Protein AF-A0A6V9ZBR6-F1 (afdb_monomer)

Foldseek 3Di:
DPPDDPVVVVLVPDPDAAAWKKKKWKDQVQLVDHIAIAICAAFPVRHFFAAPNDTHHHFDKDKDQDDDDPDDPDTDIDIDGDCVVNVVVVVCVVSVHSPPIDMDIDGGGPLQGFQVRDPRGHPSHND

pLDDT: mean 89.98, std 9.3, range [46.25, 98.31]

Secondary structure (DSSP, 8-state):
-----HHHHHHHTSSS-----EEEEEE-GGGT--EEEEESS--TTSSPEEETTEEEEE--EEEES----SSSSPP--EEEE--GGGHHHHHHHHTS--TT-EEEEEE--GGGS-GGGSTT--TT---

Nearest PDB structures (foldseek):
  8xcg-assembly1_N  TM=9.349E-01  e=4.949E-15  Escherichia phage Lambda

Sequence (127 aa):
MQDIPQSTLNETTKTEQPARPDLWEFDLTAIGGERYFFCNEPNEKGEPVTWQGRQYEPYPIQAQDVEINGKGPSPRVTLVVSNLFGLVTGMAEDLQSLVGASVVRHQVYSKFLDAVNFRNGNQEADP

Structure (mmCIF, N/CA/C/O backbone):
data_AF-A0A6V9ZBR6-F1
#
_entry.id   AF-A0A6V9ZBR6-F1
#
loop_
_atom_site.group_PDB
_atom_site.id
_atom_site.type_symbol
_atom_site.label_atom_id
_atom_site.label_alt_id
_atom_site.label_comp_id
_atom_site.label_asym_id
_atom_site.label_entity_id
_atom_site.label_seq_id
_atom_site.pdbx_PDB_i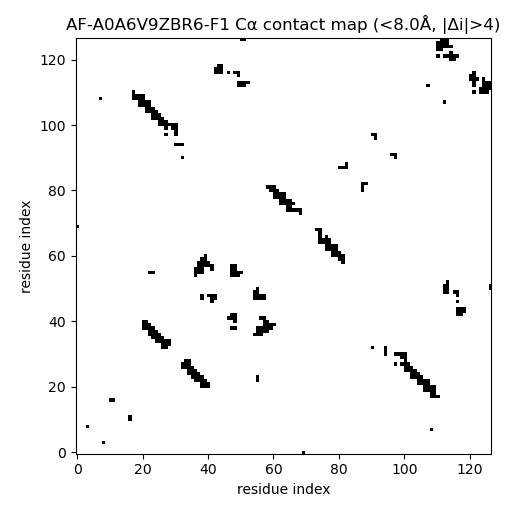ns_code
_atom_site.Cartn_x
_atom_site.Cartn_y
_atom_site.Cartn_z
_atom_site.occupancy
_atom_site.B_iso_or_equiv
_atom_site.auth_seq_id
_atom_site.auth_comp_id
_atom_site.auth_asym_id
_atom_site.auth_atom_id
_atom_site.pdbx_PDB_model_num
ATOM 1 N N . MET A 1 1 ? 17.965 0.508 15.797 1.00 46.25 1 MET A N 1
ATOM 2 C CA . MET A 1 1 ? 18.136 0.788 14.359 1.00 46.25 1 MET A CA 1
ATOM 3 C C . MET A 1 1 ? 17.588 -0.444 13.666 1.00 46.25 1 MET A C 1
ATOM 5 O O . MET A 1 1 ? 18.061 -1.517 14.006 1.00 46.25 1 MET A O 1
ATOM 9 N N . GLN A 1 2 ? 16.506 -0.338 12.887 1.00 55.97 2 GLN A N 1
ATOM 10 C CA . GLN A 1 2 ? 16.021 -1.486 12.104 1.00 55.97 2 GLN A CA 1
ATOM 11 C C . GLN A 1 2 ? 17.146 -1.953 11.170 1.00 55.97 2 GLN A C 1
ATOM 13 O O . GLN A 1 2 ? 17.918 -1.113 10.702 1.00 55.97 2 GLN A O 1
ATOM 18 N N . ASP A 1 3 ? 17.250 -3.260 10.930 1.00 65.62 3 ASP A N 1
ATOM 19 C CA . ASP A 1 3 ? 18.220 -3.840 9.998 1.00 65.62 3 ASP A CA 1
ATOM 20 C C . ASP A 1 3 ? 17.843 -3.457 8.559 1.00 65.62 3 ASP A C 1
ATOM 22 O O . ASP A 1 3 ? 17.143 -4.179 7.854 1.00 65.62 3 ASP A O 1
ATOM 26 N N . ILE A 1 4 ? 18.258 -2.261 8.137 1.00 74.88 4 ILE A N 1
ATOM 27 C CA . ILE A 1 4 ? 18.118 -1.797 6.756 1.00 74.88 4 ILE A CA 1
ATOM 28 C C . ILE A 1 4 ? 19.201 -2.498 5.919 1.00 74.88 4 ILE A C 1
ATOM 30 O O . ILE A 1 4 ? 20.377 -2.428 6.294 1.00 74.88 4 ILE A O 1
ATOM 34 N N . PRO A 1 5 ? 18.855 -3.134 4.781 1.00 82.75 5 PRO A N 1
ATOM 35 C CA . PRO A 1 5 ? 19.839 -3.767 3.908 1.00 82.75 5 PRO A CA 1
ATOM 36 C C . PRO A 1 5 ? 20.956 -2.804 3.487 1.00 82.75 5 PRO A C 1
ATOM 38 O O . PRO A 1 5 ? 20.705 -1.645 3.146 1.00 82.75 5 PRO A O 1
ATOM 41 N N . GLN A 1 6 ? 22.201 -3.293 3.468 1.00 81.19 6 GLN A N 1
ATOM 42 C CA . GLN A 1 6 ? 23.367 -2.491 3.065 1.00 81.19 6 GLN A CA 1
ATOM 43 C C . GLN A 1 6 ? 23.239 -1.966 1.627 1.00 81.19 6 GLN A C 1
ATOM 45 O O . GLN A 1 6 ? 23.664 -0.850 1.345 1.00 81.19 6 GLN A O 1
ATOM 50 N N . SER A 1 7 ? 22.601 -2.725 0.731 1.00 82.88 7 SER A N 1
ATOM 51 C CA . SER A 1 7 ? 22.283 -2.290 -0.635 1.00 82.88 7 SER A CA 1
ATOM 52 C C . SER A 1 7 ? 21.442 -1.006 -0.637 1.00 82.88 7 SER A C 1
ATOM 54 O O . SER A 1 7 ? 21.816 -0.030 -1.283 1.00 82.88 7 SER A O 1
ATOM 56 N N . THR A 1 8 ? 20.381 -0.948 0.168 1.00 82.19 8 THR A N 1
ATOM 57 C CA . THR A 1 8 ? 19.520 0.236 0.337 1.00 82.19 8 THR A CA 1
ATOM 58 C C . THR A 1 8 ? 20.264 1.433 0.935 1.00 82.19 8 THR A C 1
ATOM 60 O O . THR A 1 8 ? 20.058 2.576 0.513 1.00 82.19 8 THR A O 1
ATOM 63 N N . LEU A 1 9 ? 21.155 1.195 1.904 1.00 82.88 9 LEU A N 1
ATOM 64 C CA . LEU A 1 9 ? 21.994 2.255 2.475 1.00 82.88 9 LEU A CA 1
ATOM 65 C C . LEU A 1 9 ? 22.940 2.841 1.422 1.00 82.88 9 LEU A C 1
ATOM 67 O O . LEU A 1 9 ? 23.046 4.062 1.308 1.00 82.88 9 LEU A O 1
ATOM 71 N N . ASN A 1 10 ? 23.556 1.986 0.607 1.00 86.31 10 ASN A N 1
ATOM 72 C CA . ASN A 1 10 ? 24.467 2.411 -0.450 1.00 86.31 10 ASN A CA 1
ATOM 73 C C . ASN A 1 10 ? 23.759 3.290 -1.492 1.00 86.31 10 ASN A C 1
ATOM 75 O O . ASN A 1 10 ? 24.292 4.339 -1.857 1.00 86.31 10 ASN A O 1
ATOM 79 N N . GLU A 1 11 ? 22.544 2.930 -1.922 1.00 87.38 11 GLU A N 1
ATOM 80 C CA . GLU A 1 11 ? 21.761 3.742 -2.872 1.00 87.38 11 GLU A CA 1
ATOM 81 C C . GLU A 1 11 ? 21.477 5.154 -2.350 1.00 87.38 11 GLU A C 1
ATOM 83 O O . GLU A 1 11 ? 21.550 6.123 -3.102 1.00 87.38 11 GLU A O 1
ATOM 88 N N . THR A 1 12 ? 21.257 5.299 -1.042 1.00 84.88 12 THR A N 1
ATOM 89 C CA . THR A 1 12 ? 20.981 6.603 -0.415 1.00 84.88 12 THR A CA 1
ATOM 90 C C . THR A 1 12 ? 22.168 7.574 -0.522 1.00 84.88 12 THR A C 1
ATOM 92 O O . THR A 1 12 ? 21.995 8.785 -0.408 1.00 84.88 12 THR A O 1
ATOM 95 N N . THR A 1 13 ? 23.380 7.073 -0.776 1.00 86.19 13 THR A N 1
ATOM 96 C CA . THR A 1 13 ? 24.593 7.900 -0.912 1.00 86.19 13 THR A CA 1
ATOM 97 C C . THR A 1 13 ? 24.940 8.274 -2.356 1.00 86.19 13 THR A C 1
ATOM 99 O O . THR A 1 13 ? 25.866 9.054 -2.577 1.00 86.19 13 THR A O 1
ATOM 102 N N . LYS A 1 14 ? 24.214 7.743 -3.350 1.00 85.56 14 LYS A N 1
ATOM 103 C CA . LYS A 1 14 ? 24.461 8.038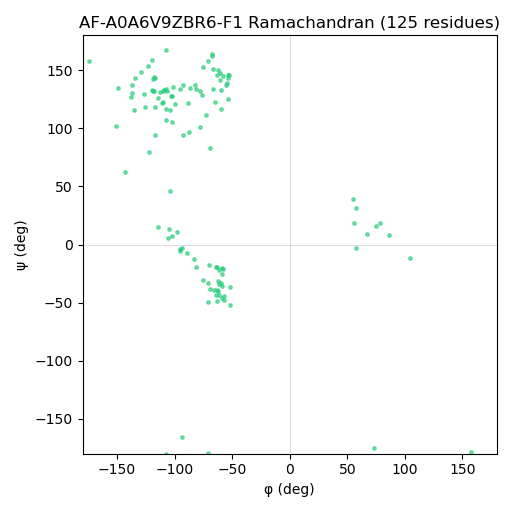 -4.767 1.00 85.56 14 LYS A CA 1
ATOM 104 C C . LYS A 1 14 ? 23.958 9.424 -5.167 1.00 85.56 14 LYS A C 1
ATOM 106 O O . LYS A 1 14 ? 22.997 9.939 -4.602 1.00 85.56 14 LYS A O 1
ATOM 111 N N . THR A 1 15 ? 24.603 10.000 -6.184 1.00 84.62 15 THR A N 1
ATOM 112 C CA . THR A 1 15 ? 24.247 11.313 -6.750 1.00 84.62 15 THR A CA 1
ATOM 113 C C . THR A 1 15 ? 22.875 11.308 -7.419 1.00 84.62 15 THR A C 1
ATOM 115 O O . THR A 1 15 ? 22.130 12.271 -7.282 1.00 84.62 15 THR A O 1
ATOM 118 N N . GLU A 1 16 ? 22.538 10.222 -8.113 1.00 84.06 16 GLU A N 1
ATOM 119 C CA . GLU A 1 16 ? 21.219 10.007 -8.702 1.00 84.06 16 GLU A CA 1
ATOM 120 C C . GLU A 1 16 ? 20.564 8.824 -7.999 1.00 84.06 16 GLU A C 1
ATOM 122 O O . GLU A 1 16 ? 21.153 7.744 -7.899 1.00 84.06 16 GLU A O 1
ATOM 127 N N . GLN A 1 17 ? 19.356 9.049 -7.485 1.00 83.00 17 GLN A N 1
ATOM 128 C CA . GLN A 1 17 ? 18.570 8.028 -6.808 1.00 83.00 17 GLN A CA 1
ATOM 129 C C . GLN A 1 17 ? 17.378 7.645 -7.681 1.00 83.00 17 GLN A C 1
ATOM 131 O O . GLN A 1 17 ? 16.676 8.532 -8.178 1.00 83.00 17 GLN A O 1
ATOM 136 N N . PRO A 1 18 ? 17.123 6.342 -7.867 1.00 85.38 18 PRO A N 1
ATOM 137 C CA . PRO 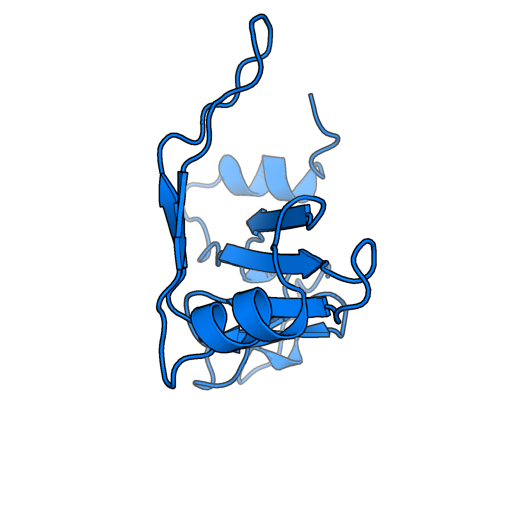A 1 18 ? 15.926 5.894 -8.555 1.00 85.38 18 PRO A CA 1
ATOM 138 C C . PRO A 1 18 ? 14.682 6.215 -7.711 1.00 85.38 18 PRO A C 1
ATOM 140 O O . PRO A 1 18 ? 14.775 6.442 -6.502 1.00 85.38 18 PRO A O 1
ATOM 143 N N . ALA A 1 19 ? 13.501 6.204 -8.338 1.00 88.31 19 ALA A N 1
ATOM 144 C CA . ALA A 1 19 ? 12.237 6.431 -7.636 1.00 88.31 19 ALA A CA 1
ATOM 145 C C . ALA A 1 19 ? 12.097 5.474 -6.442 1.00 88.31 19 ALA A C 1
ATOM 147 O O . ALA A 1 19 ? 12.510 4.315 -6.538 1.00 88.31 19 ALA A O 1
ATOM 148 N N . ARG A 1 20 ? 11.513 5.941 -5.337 1.00 91.25 20 ARG A N 1
ATOM 149 C CA . ARG A 1 20 ? 11.326 5.166 -4.103 1.00 91.25 20 ARG A CA 1
ATOM 150 C C . ARG A 1 20 ? 9.837 5.113 -3.752 1.00 91.25 20 ARG A C 1
ATOM 152 O O . ARG A 1 20 ? 9.394 5.922 -2.937 1.00 91.25 20 ARG A O 1
ATOM 159 N N . PRO A 1 21 ? 9.056 4.238 -4.411 1.00 92.56 21 PRO A N 1
ATOM 160 C CA . PRO A 1 21 ? 7.632 4.118 -4.143 1.00 92.56 21 PRO A CA 1
ATOM 161 C C . PRO A 1 21 ? 7.345 3.713 -2.697 1.00 92.56 21 PRO A C 1
ATOM 163 O O . PRO A 1 21 ? 8.087 2.951 -2.069 1.00 92.56 21 PRO A O 1
ATOM 166 N N . ASP A 1 22 ? 6.215 4.212 -2.205 1.00 95.19 22 ASP A N 1
ATOM 167 C CA . ASP A 1 22 ? 5.614 3.777 -0.955 1.00 95.19 22 ASP A CA 1
ATOM 168 C C . ASP A 1 22 ? 4.683 2.596 -1.221 1.00 95.19 22 ASP A C 1
ATOM 170 O O . ASP A 1 22 ? 3.730 2.705 -1.999 1.00 95.19 22 ASP A O 1
ATOM 174 N N . LEU A 1 23 ? 4.973 1.478 -0.560 1.00 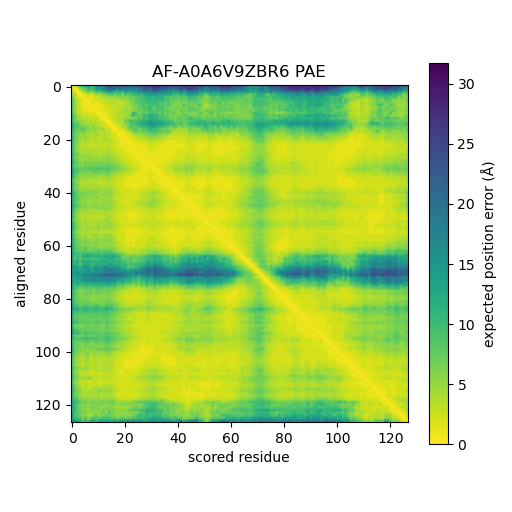96.88 23 LEU A N 1
ATOM 175 C CA . LEU A 1 23 ? 4.165 0.266 -0.564 1.00 96.88 23 LEU A CA 1
ATOM 176 C C . LEU A 1 23 ? 3.579 0.071 0.833 1.00 96.88 23 LEU A C 1
ATOM 178 O O . LEU A 1 23 ? 4.299 0.137 1.829 1.00 96.88 23 LEU A O 1
ATOM 182 N N . TRP A 1 24 ? 2.283 -0.180 0.917 1.00 97.62 24 TRP A N 1
ATOM 183 C CA . TRP A 1 24 ? 1.548 -0.282 2.167 1.00 97.62 24 TRP A CA 1
ATOM 184 C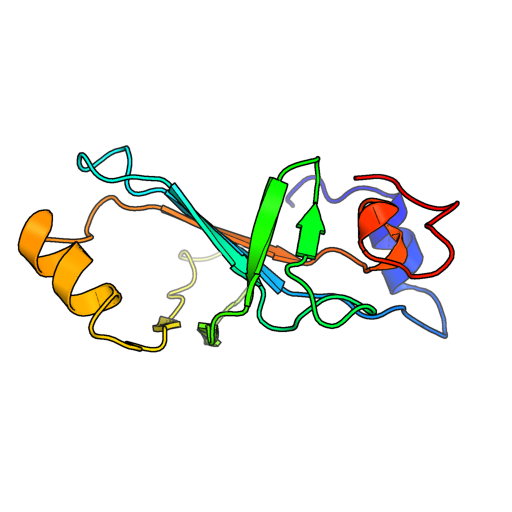 C . TRP A 1 24 ? 0.950 -1.670 2.326 1.00 97.62 24 TRP A C 1
ATOM 186 O O . TRP A 1 24 ? 0.284 -2.159 1.418 1.00 97.62 24 TRP A O 1
ATOM 196 N N . GLU A 1 25 ? 1.139 -2.273 3.494 1.00 97.44 25 GLU A N 1
ATOM 197 C CA . GLU A 1 25 ? 0.410 -3.459 3.942 1.00 97.44 25 GLU A CA 1
ATOM 198 C C . GLU A 1 25 ? -0.509 -3.051 5.089 1.00 97.44 25 GLU A C 1
ATOM 200 O O . GLU A 1 25 ? -0.054 -2.524 6.102 1.00 97.44 25 GLU A O 1
ATOM 205 N N . PHE A 1 26 ? -1.804 -3.287 4.922 1.00 96.75 26 PHE A N 1
ATOM 206 C CA . PHE A 1 26 ? -2.807 -3.143 5.967 1.00 96.75 26 PHE A CA 1
ATOM 207 C C . PHE A 1 26 ? -3.233 -4.550 6.367 1.00 96.75 26 PHE A C 1
ATOM 209 O O . PHE A 1 26 ? -3.921 -5.222 5.602 1.00 96.75 26 PHE A O 1
ATOM 216 N N . ASP A 1 27 ? -2.817 -5.005 7.546 1.00 97.38 27 ASP A N 1
ATOM 217 C CA . ASP A 1 27 ? -3.170 -6.318 8.078 1.00 97.38 27 ASP A CA 1
ATOM 218 C C . ASP A 1 27 ? -4.275 -6.189 9.134 1.00 97.38 27 ASP A C 1
ATOM 220 O O . ASP A 1 27 ? -4.037 -5.739 10.261 1.00 97.38 27 ASP A O 1
ATOM 224 N N . LEU A 1 28 ? -5.491 -6.585 8.746 1.00 96.94 28 LEU A N 1
ATOM 225 C CA . LEU A 1 28 ? -6.679 -6.617 9.599 1.00 96.94 28 LEU A CA 1
ATOM 226 C C . LEU A 1 28 ? -6.991 -8.048 10.080 1.00 96.94 28 LEU A C 1
ATOM 228 O O . LEU A 1 28 ? -8.017 -8.276 10.720 1.00 96.94 28 LEU A O 1
ATOM 232 N N . THR A 1 29 ? -6.124 -9.033 9.818 1.00 97.00 29 THR A N 1
ATOM 233 C CA . THR A 1 29 ? -6.393 -10.445 10.158 1.00 97.00 29 THR A CA 1
ATOM 234 C C . THR A 1 29 ? -6.559 -10.675 11.658 1.00 97.00 29 THR A C 1
ATOM 236 O O . THR A 1 29 ? -7.374 -11.499 12.072 1.00 97.00 29 THR A O 1
ATOM 239 N N . ALA A 1 30 ? -5.867 -9.891 12.490 1.00 96.00 30 ALA A N 1
ATOM 240 C CA . ALA A 1 30 ? -5.989 -9.944 13.947 1.00 96.00 30 ALA A CA 1
ATOM 241 C C . ALA A 1 30 ? -7.390 -9.564 14.467 1.00 96.00 30 ALA A C 1
ATOM 243 O O . ALA A 1 30 ? -7.738 -9.914 15.593 1.00 96.00 30 ALA A O 1
ATOM 244 N N . ILE A 1 31 ? -8.185 -8.864 13.654 1.00 96.50 31 ILE A N 1
ATOM 245 C CA . ILE A 1 31 ? -9.543 -8.413 13.984 1.00 96.50 31 ILE A CA 1
ATOM 246 C C . ILE A 1 31 ? -10.611 -9.082 13.105 1.00 96.50 31 ILE A C 1
ATOM 248 O O . ILE A 1 31 ? -11.751 -8.636 13.083 1.00 96.50 31 ILE A O 1
ATOM 252 N N . GLY A 1 32 ? -10.259 -10.167 12.403 1.00 95.19 32 GLY A N 1
ATOM 253 C CA . GLY A 1 32 ? -11.187 -10.937 11.565 1.00 95.19 32 GLY A CA 1
ATOM 254 C C . GLY A 1 32 ? -11.357 -10.418 10.134 1.00 95.19 32 GLY A C 1
ATOM 255 O O . GLY A 1 32 ? -12.224 -10.914 9.421 1.00 95.19 32 GLY A O 1
ATOM 256 N N . GLY A 1 33 ? -10.542 -9.446 9.714 1.00 95.62 33 GLY A N 1
ATOM 257 C CA . GLY A 1 33 ? -10.497 -8.946 8.341 1.00 95.62 33 GLY A CA 1
ATOM 258 C C . GLY A 1 33 ? -9.436 -9.629 7.473 1.00 95.62 33 GLY A C 1
ATOM 259 O O . GLY A 1 33 ? -8.858 -10.656 7.830 1.00 95.62 33 GLY A O 1
ATOM 260 N N . GLU A 1 34 ? -9.152 -9.018 6.326 1.00 95.31 34 GLU A N 1
ATOM 261 C CA . GLU A 1 34 ? -8.154 -9.484 5.358 1.00 95.31 34 GLU A CA 1
ATOM 262 C C . GLU A 1 34 ? -6.904 -8.590 5.348 1.00 95.31 34 GLU A C 1
ATOM 264 O O . GLU A 1 34 ? -6.797 -7.616 6.100 1.00 95.31 34 GLU A O 1
ATOM 269 N N . ARG A 1 35 ? -5.934 -8.932 4.493 1.00 96.88 35 ARG A N 1
ATOM 270 C CA . ARG A 1 35 ? -4.774 -8.080 4.222 1.00 96.88 35 ARG A CA 1
ATOM 271 C C . ARG A 1 35 ? -4.941 -7.340 2.911 1.00 96.88 35 ARG A C 1
ATOM 273 O O . ARG A 1 35 ? -5.269 -7.957 1.901 1.00 96.88 35 ARG A O 1
ATOM 280 N N . TYR A 1 36 ? -4.613 -6.057 2.920 1.00 96.50 36 TYR A N 1
ATOM 281 C CA . TYR A 1 36 ? -4.657 -5.201 1.743 1.00 96.50 36 TYR A CA 1
ATOM 282 C C . TYR A 1 36 ? -3.271 -4.649 1.427 1.00 96.50 36 TYR A C 1
ATOM 284 O O . TYR A 1 36 ? -2.507 -4.308 2.332 1.00 96.50 36 TYR A O 1
ATOM 292 N N . PHE A 1 37 ? -2.967 -4.553 0.135 1.00 97.81 37 PHE A N 1
ATOM 293 C CA . PHE A 1 37 ? -1.666 -4.144 -0.381 1.00 97.81 37 PHE A CA 1
ATOM 294 C C . PHE A 1 37 ? -1.862 -2.977 -1.338 1.00 97.81 37 PHE A C 1
ATOM 296 O O . PHE A 1 37 ? -2.542 -3.123 -2.353 1.00 97.81 37 PHE A O 1
ATOM 303 N N . PHE A 1 38 ? -1.275 -1.827 -1.017 1.00 97.69 38 PHE A N 1
ATOM 304 C CA . PHE A 1 38 ? -1.460 -0.597 -1.785 1.00 97.69 38 PHE A CA 1
ATOM 305 C C . PHE A 1 38 ? -0.139 0.065 -2.165 1.00 97.69 38 PHE A C 1
ATOM 307 O O . PHE A 1 38 ? 0.822 0.017 -1.404 1.00 97.69 38 PHE A O 1
ATOM 314 N N . CYS A 1 39 ? -0.094 0.740 -3.307 1.00 97.50 39 CYS A N 1
ATOM 315 C CA . CYS A 1 39 ? 0.990 1.643 -3.679 1.00 97.50 39 CYS A CA 1
ATOM 316 C C . CYS A 1 39 ? 0.440 3.039 -3.986 1.00 97.50 39 CYS A C 1
ATOM 318 O O . CYS A 1 39 ? -0.713 3.200 -4.374 1.00 97.50 39 CYS A O 1
ATOM 320 N N . ASN A 1 40 ? 1.257 4.073 -3.813 1.00 95.56 40 ASN A N 1
ATOM 321 C CA . ASN A 1 40 ? 0.831 5.442 -4.124 1.00 95.56 40 ASN A CA 1
ATOM 322 C C . ASN A 1 40 ? 0.795 5.737 -5.626 1.00 95.56 40 ASN A C 1
ATOM 324 O O . ASN A 1 40 ? 0.002 6.561 -6.080 1.00 95.56 40 ASN A O 1
ATOM 328 N N . GLU A 1 41 ? 1.670 5.082 -6.381 1.00 94.00 41 GLU A N 1
ATOM 329 C CA . GLU A 1 41 ? 1.872 5.314 -7.804 1.00 94.00 41 GLU A CA 1
ATOM 330 C C . GLU A 1 41 ? 1.938 3.968 -8.537 1.00 94.00 41 GLU A C 1
ATOM 332 O O . GLU A 1 41 ? 2.479 3.003 -7.984 1.00 94.00 41 GLU A O 1
ATOM 337 N N . PRO A 1 42 ? 1.391 3.875 -9.762 1.00 95.62 42 PRO A N 1
ATOM 338 C CA . PRO A 1 42 ? 1.531 2.680 -10.583 1.00 95.62 42 PRO A CA 1
ATOM 339 C C . PRO A 1 42 ? 2.986 2.483 -11.037 1.00 95.62 42 PRO A C 1
ATOM 341 O O . PRO A 1 42 ? 3.805 3.40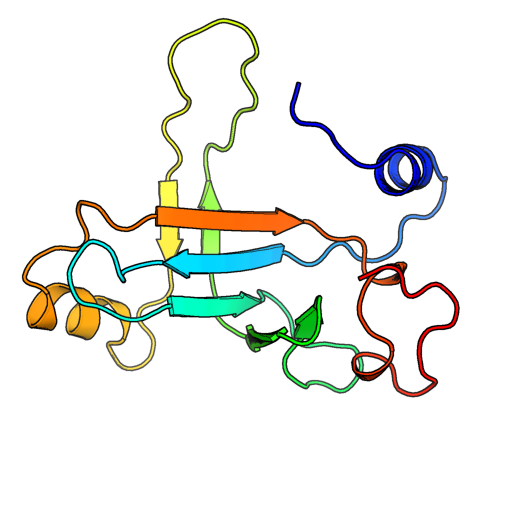2 -11.005 1.00 95.62 42 PRO A O 1
ATOM 344 N N . ASN A 1 43 ? 3.303 1.277 -11.504 1.00 95.00 43 ASN A N 1
ATOM 345 C CA . ASN A 1 43 ? 4.603 0.958 -12.089 1.00 95.00 43 ASN A CA 1
ATOM 346 C C . ASN A 1 43 ? 4.807 1.629 -13.473 1.00 95.00 43 ASN A C 1
ATOM 348 O O . ASN A 1 43 ? 3.927 2.314 -13.997 1.00 95.00 43 ASN A O 1
ATOM 352 N N . GLU A 1 44 ? 5.956 1.396 -14.121 1.00 94.25 44 GLU A N 1
ATOM 353 C CA . GLU A 1 44 ? 6.314 1.984 -15.432 1.00 94.25 44 GLU A CA 1
ATOM 354 C C . GLU A 1 44 ? 5.319 1.638 -16.566 1.00 94.25 44 GLU A C 1
ATOM 356 O O . GLU A 1 44 ? 5.245 2.303 -17.609 1.00 94.25 44 GLU A O 1
ATOM 361 N N . LYS A 1 45 ? 4.538 0.572 -16.387 1.00 94.81 45 LYS A N 1
ATOM 362 C CA . LYS A 1 45 ? 3.516 0.120 -17.336 1.00 94.81 45 LYS A CA 1
ATOM 363 C C . LYS A 1 45 ? 2.150 0.757 -17.082 1.00 94.81 45 LYS A C 1
ATOM 365 O O . LYS A 1 45 ? 1.267 0.598 -17.919 1.00 94.81 45 LYS A O 1
ATOM 370 N N . GLY A 1 46 ? 1.984 1.510 -15.994 1.00 95.12 46 GLY A N 1
ATOM 371 C CA . GLY A 1 46 ? 0.679 1.996 -15.544 1.00 95.12 46 GLY A CA 1
ATOM 372 C C . GLY A 1 46 ? -0.139 0.920 -14.821 1.00 95.12 46 GLY A C 1
ATOM 373 O O . GLY A 1 46 ? -1.353 1.056 -14.708 1.00 95.12 46 GLY A O 1
ATOM 374 N N . GLU A 1 47 ? 0.516 -0.146 -14.360 1.00 96.50 47 GLU A N 1
ATOM 375 C CA . GLU A 1 47 ? -0.091 -1.291 -13.679 1.00 96.50 47 GLU A CA 1
ATOM 376 C C . GLU A 1 47 ? 0.246 -1.267 -12.173 1.00 96.50 47 GLU A C 1
ATOM 378 O O . GLU A 1 47 ? 1.126 -0.510 -11.745 1.00 96.50 47 GLU A O 1
ATOM 383 N N . PRO A 1 48 ? -0.422 -2.088 -11.348 1.00 97.81 48 PRO A N 1
ATOM 384 C CA . PRO A 1 48 ? -0.061 -2.279 -9.944 1.00 97.81 48 PRO A CA 1
ATOM 385 C C . PRO A 1 48 ? 1.414 -2.662 -9.742 1.00 97.81 48 PRO A C 1
ATOM 387 O O . PRO A 1 48 ? 2.018 -3.370 -10.555 1.00 97.81 48 PRO A O 1
ATOM 390 N N . VAL A 1 49 ? 2.012 -2.193 -8.645 1.00 97.81 49 VAL A N 1
ATOM 391 C CA . VAL A 1 49 ? 3.416 -2.495 -8.329 1.00 97.81 49 VAL A CA 1
ATOM 392 C C . VAL A 1 49 ? 3.515 -3.907 -7.764 1.00 97.81 49 VAL A C 1
ATOM 394 O O . VAL A 1 49 ? 2.767 -4.270 -6.868 1.00 97.81 49 VAL A O 1
ATOM 397 N N . THR A 1 50 ? 4.450 -4.714 -8.254 1.00 97.19 50 THR A N 1
ATOM 398 C CA . THR A 1 50 ? 4.772 -6.024 -7.673 1.00 97.19 50 THR A CA 1
ATOM 399 C C . THR A 1 50 ? 6.055 -5.938 -6.857 1.00 97.19 50 THR A C 1
ATOM 401 O O . THR A 1 50 ? 7.076 -5.484 -7.368 1.00 97.19 50 THR A O 1
ATOM 404 N N . TRP A 1 51 ? 6.020 -6.385 -5.607 1.00 96.75 51 TRP A N 1
ATOM 405 C CA . TRP A 1 51 ? 7.206 -6.522 -4.769 1.00 96.75 51 TRP A CA 1
ATOM 406 C C . TRP A 1 51 ? 7.159 -7.849 -4.007 1.00 96.75 51 TRP A C 1
ATOM 408 O O . TRP A 1 51 ? 6.127 -8.183 -3.425 1.00 96.75 51 TRP A O 1
ATOM 418 N N . GLN A 1 52 ? 8.241 -8.630 -4.053 1.00 94.38 52 GLN A N 1
ATOM 419 C CA . GLN A 1 52 ? 8.325 -9.980 -3.469 1.00 94.38 52 GLN A CA 1
ATOM 420 C C . GLN A 1 52 ? 7.218 -10.916 -3.974 1.00 94.38 52 GLN A C 1
ATOM 422 O O . GLN A 1 52 ? 6.613 -11.678 -3.217 1.00 94.38 52 GLN A O 1
ATOM 427 N N . GLY A 1 53 ? 6.897 -10.823 -5.269 1.00 95.19 53 GLY A N 1
ATOM 428 C CA . GLY A 1 53 ? 5.795 -11.570 -5.879 1.00 95.19 53 GLY A CA 1
ATOM 429 C C . GLY A 1 53 ? 4.391 -11.166 -5.404 1.00 95.19 53 GLY A C 1
ATOM 430 O O . GLY A 1 53 ? 3.424 -11.854 -5.733 1.00 95.19 53 GLY A O 1
ATOM 431 N N . ARG A 1 54 ? 4.249 -10.073 -4.642 1.00 96.94 54 ARG A N 1
ATOM 432 C CA . ARG A 1 54 ? 2.963 -9.549 -4.168 1.00 96.94 54 ARG A CA 1
ATOM 433 C C . ARG A 1 54 ? 2.583 -8.271 -4.896 1.00 96.94 54 ARG A C 1
ATOM 435 O O . ARG A 1 54 ? 3.399 -7.368 -5.031 1.00 96.94 54 ARG A O 1
ATOM 442 N N . GLN A 1 55 ? 1.332 -8.194 -5.332 1.00 97.69 55 GLN A N 1
ATOM 443 C CA . GLN A 1 55 ? 0.787 -7.038 -6.033 1.00 97.69 55 GLN A CA 1
ATOM 444 C C . GLN A 1 55 ? 0.253 -5.994 -5.043 1.00 97.69 55 GLN A C 1
ATOM 446 O O . GLN A 1 55 ? -0.448 -6.341 -4.095 1.00 97.69 55 GLN A O 1
ATOM 451 N N . TYR A 1 56 ? 0.588 -4.731 -5.285 1.00 98.31 56 TYR A N 1
ATOM 452 C CA . TYR A 1 56 ? 0.186 -3.550 -4.531 1.00 98.31 56 TYR A CA 1
ATOM 453 C C . TYR A 1 56 ? -0.633 -2.642 -5.450 1.00 98.31 56 TYR A C 1
ATOM 455 O O . TYR A 1 56 ? -0.134 -2.174 -6.475 1.00 98.31 56 TYR A O 1
ATOM 463 N N . GLU A 1 57 ? -1.891 -2.410 -5.088 1.00 97.56 57 GLU A N 1
ATOM 464 C CA . GLU A 1 57 ? -2.850 -1.666 -5.906 1.00 97.56 57 GLU A CA 1
ATOM 465 C C . GLU A 1 57 ? -2.698 -0.145 -5.741 1.00 97.56 57 GLU A C 1
ATOM 467 O O . GLU A 1 57 ? -2.576 0.329 -4.607 1.00 97.56 57 GLU A O 1
ATOM 472 N N . PRO A 1 58 ? -2.759 0.656 -6.823 1.00 96.94 58 PRO A N 1
ATOM 473 C CA . PRO A 1 58 ? -2.706 2.109 -6.721 1.00 96.94 58 PRO A CA 1
ATOM 474 C C . PRO A 1 58 ? -3.851 2.667 -5.864 1.00 96.94 58 PRO A C 1
ATOM 476 O O . PRO A 1 58 ? -5.025 2.558 -6.225 1.00 96.94 58 PRO A O 1
ATOM 479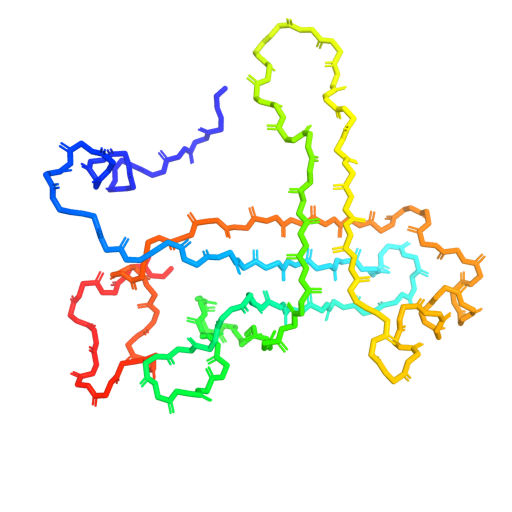 N N . TYR A 1 59 ? -3.519 3.294 -4.735 1.00 96.88 59 TYR A N 1
ATOM 480 C CA . TYR A 1 59 ? -4.502 3.863 -3.819 1.00 96.88 59 TYR A CA 1
ATOM 481 C C . TYR A 1 59 ? -3.955 5.101 -3.085 1.00 96.88 59 TYR A C 1
ATOM 483 O O . TYR A 1 59 ? -2.832 5.063 -2.575 1.00 96.88 59 TYR A O 1
ATOM 491 N N . PRO A 1 60 ? -4.716 6.212 -2.979 1.00 95.44 60 PRO A N 1
ATOM 492 C CA . PRO A 1 60 ? -4.208 7.421 -2.335 1.00 95.44 60 PRO A CA 1
ATOM 493 C C . PRO A 1 60 ? -4.116 7.253 -0.812 1.00 95.44 60 PRO A C 1
ATOM 495 O O . PRO A 1 60 ? -5.133 7.184 -0.112 1.00 95.44 60 PRO A O 1
ATOM 498 N N . ILE A 1 61 ? -2.881 7.210 -0.309 1.00 95.94 61 ILE A N 1
ATOM 499 C CA . ILE A 1 61 ? -2.542 7.050 1.110 1.00 95.94 61 ILE A CA 1
ATOM 500 C C . ILE A 1 61 ? -1.409 8.012 1.458 1.00 95.94 61 ILE A C 1
ATOM 502 O O . ILE A 1 61 ? -0.445 8.146 0.712 1.00 95.94 61 ILE A O 1
ATOM 506 N N . GLN A 1 62 ? -1.485 8.680 2.600 1.00 93.00 62 GLN A N 1
ATOM 507 C CA . GLN A 1 62 ? -0.428 9.562 3.075 1.00 93.00 62 GLN A CA 1
ATOM 508 C C . GLN A 1 62 ? -0.215 9.355 4.570 1.00 93.00 62 GLN A C 1
ATOM 510 O O . GLN A 1 62 ? -1.152 9.487 5.351 1.00 93.00 62 GLN A O 1
ATOM 515 N N . ALA A 1 63 ? 1.024 9.093 4.988 1.00 91.31 63 ALA A N 1
ATOM 516 C CA . ALA A 1 63 ? 1.398 9.240 6.392 1.00 91.31 63 ALA A CA 1
ATOM 517 C C . ALA A 1 63 ? 1.975 10.631 6.649 1.00 91.31 63 ALA A C 1
ATOM 519 O O . ALA A 1 63 ? 2.785 11.140 5.871 1.00 91.31 63 ALA A O 1
ATOM 520 N N . GLN A 1 64 ? 1.564 11.213 7.765 1.00 88.19 64 GLN A N 1
ATOM 521 C CA . GLN A 1 64 ? 2.019 12.488 8.298 1.00 88.19 64 GLN A CA 1
ATOM 522 C C . GLN A 1 64 ? 2.636 12.251 9.681 1.00 88.19 64 GLN A C 1
ATOM 524 O O . GLN A 1 64 ? 2.379 11.226 10.318 1.00 88.19 64 GLN A O 1
ATOM 529 N N . ASP A 1 65 ? 3.480 13.184 10.120 1.00 82.31 65 ASP A N 1
ATOM 530 C CA . ASP A 1 65 ? 4.119 13.157 11.444 1.00 82.31 65 ASP A CA 1
ATOM 531 C C . ASP A 1 65 ? 4.945 11.881 11.716 1.00 82.31 65 ASP A C 1
ATOM 533 O O . ASP A 1 65 ? 5.061 11.395 12.843 1.00 82.31 65 ASP A O 1
ATOM 537 N N . VAL A 1 66 ? 5.533 11.308 10.659 1.00 79.00 66 VAL A N 1
ATOM 538 C CA . VAL A 1 66 ? 6.431 10.154 10.773 1.00 79.00 66 VAL A CA 1
ATOM 539 C C . VAL A 1 66 ? 7.799 10.634 11.246 1.00 79.00 66 VAL A C 1
ATOM 541 O O . VAL A 1 66 ? 8.603 11.128 10.458 1.00 79.00 66 VAL A O 1
ATOM 544 N N . GLU A 1 67 ? 8.078 10.448 12.532 1.00 78.75 67 GLU A N 1
ATOM 545 C CA . GLU A 1 67 ? 9.383 10.735 13.127 1.00 78.75 67 GLU A CA 1
ATOM 546 C C . GLU A 1 67 ? 10.109 9.450 13.531 1.00 78.75 67 GLU A C 1
ATOM 548 O O . GLU A 1 67 ? 9.560 8.588 14.216 1.00 78.75 67 GLU A O 1
ATOM 553 N N . ILE A 1 68 ? 11.386 9.331 13.164 1.00 71.06 68 ILE A N 1
ATOM 554 C CA . ILE A 1 68 ? 12.249 8.251 13.652 1.00 71.06 68 ILE A CA 1
ATOM 555 C C . ILE A 1 68 ? 12.967 8.759 14.899 1.00 71.06 68 ILE A C 1
ATOM 557 O O . ILE A 1 68 ? 14.017 9.395 14.812 1.00 71.06 68 ILE A O 1
ATOM 561 N N . ASN A 1 69 ? 12.402 8.478 16.073 1.00 70.06 69 ASN A N 1
ATOM 562 C CA . ASN A 1 69 ? 13.040 8.813 17.341 1.00 70.06 69 ASN A CA 1
ATOM 563 C C . ASN A 1 69 ? 13.739 7.583 17.950 1.00 70.06 69 ASN A C 1
ATOM 565 O O . ASN A 1 69 ? 13.110 6.566 18.229 1.00 70.06 69 ASN A O 1
ATOM 569 N N . GLY A 1 70 ? 15.056 7.676 18.164 1.00 64.19 70 GLY A N 1
ATOM 570 C CA . GLY A 1 70 ? 15.861 6.617 18.787 1.00 64.19 70 GLY A CA 1
ATOM 571 C C . GLY A 1 70 ? 15.844 6.613 20.321 1.00 64.19 70 GLY A C 1
ATOM 572 O O . GLY A 1 70 ? 16.313 5.648 20.924 1.00 64.19 70 GLY A O 1
ATOM 573 N N . LYS A 1 71 ? 15.343 7.682 20.957 1.00 68.62 71 LYS A N 1
ATOM 574 C CA . LYS A 1 71 ? 15.208 7.837 22.414 1.00 68.62 71 LYS A CA 1
ATOM 575 C C . LYS A 1 71 ? 14.018 8.755 22.732 1.00 68.62 71 LYS A C 1
ATOM 577 O O . LYS A 1 71 ? 14.138 9.973 22.654 1.00 68.62 71 LYS A O 1
ATOM 582 N N . GLY A 1 72 ? 12.885 8.185 23.135 1.00 68.50 72 GLY A N 1
ATOM 583 C CA . GLY A 1 72 ? 11.685 8.947 23.494 1.00 68.50 72 GLY A CA 1
ATOM 584 C C . GLY A 1 72 ? 10.406 8.114 23.389 1.00 68.50 72 GLY A C 1
ATOM 585 O O . GLY A 1 72 ? 10.488 6.924 23.079 1.00 68.50 72 GLY A O 1
ATOM 586 N N . PRO A 1 73 ? 9.230 8.708 23.665 1.00 69.31 73 PRO A N 1
ATOM 587 C CA . PRO A 1 73 ? 7.951 8.050 23.418 1.00 69.31 73 PRO A CA 1
ATOM 588 C C . PRO A 1 73 ? 7.778 7.756 21.922 1.00 69.31 73 PRO A C 1
ATOM 590 O O . PRO A 1 73 ? 8.295 8.488 21.077 1.00 69.31 73 PRO A O 1
ATOM 593 N N . SER A 1 74 ? 7.048 6.687 21.599 1.00 74.81 74 SER A N 1
ATOM 594 C CA . SER A 1 74 ? 6.740 6.326 20.213 1.00 74.81 74 SER A CA 1
ATOM 595 C C . SER A 1 74 ? 6.059 7.493 19.480 1.00 74.81 74 SER A C 1
ATOM 597 O O . SER A 1 74 ? 5.175 8.132 20.064 1.00 74.81 74 SER A O 1
ATOM 599 N N . PRO A 1 75 ? 6.443 7.775 18.221 1.00 77.44 75 PRO A N 1
ATOM 600 C CA . PRO A 1 75 ? 5.842 8.847 17.435 1.00 77.44 75 PRO A CA 1
ATOM 601 C C . PRO A 1 75 ? 4.342 8.594 17.252 1.00 77.44 75 PRO A C 1
ATOM 603 O O . PRO A 1 75 ? 3.907 7.455 17.058 1.00 77.44 75 PRO A O 1
ATOM 606 N N . ARG A 1 76 ? 3.541 9.661 17.305 1.00 83.69 76 ARG A N 1
ATOM 607 C CA . ARG A 1 76 ? 2.127 9.598 16.923 1.00 83.69 76 ARG A CA 1
ATOM 608 C C . ARG A 1 76 ? 2.022 9.849 15.429 1.00 83.69 76 ARG A C 1
ATOM 610 O O . ARG A 1 76 ? 2.016 10.993 15.000 1.00 83.69 76 ARG A O 1
ATOM 617 N N . VAL A 1 77 ? 1.946 8.767 14.667 1.00 87.25 77 VAL A N 1
ATOM 618 C CA . VAL A 1 77 ? 1.771 8.827 13.216 1.00 87.25 77 VAL A CA 1
ATOM 619 C C . VAL A 1 77 ? 0.298 9.052 12.887 1.00 87.25 77 VAL A C 1
ATOM 621 O O . VAL A 1 77 ? -0.567 8.352 13.417 1.00 87.25 77 VAL A O 1
ATOM 624 N N . THR A 1 78 ? 0.022 9.987 11.980 1.00 91.50 78 THR A N 1
ATOM 625 C CA . THR A 1 78 ? -1.312 10.187 11.402 1.00 91.50 78 THR A CA 1
ATOM 626 C C . THR A 1 78 ? -1.340 9.587 10.001 1.00 91.50 78 THR A C 1
ATOM 628 O O . THR A 1 78 ? -0.491 9.913 9.173 1.00 91.50 78 THR A O 1
ATOM 631 N N . LEU A 1 79 ? -2.313 8.721 9.712 1.00 93.00 79 LEU A N 1
ATOM 632 C CA . LEU A 1 79 ? -2.508 8.138 8.384 1.00 93.00 79 LEU A CA 1
ATOM 633 C C . LEU A 1 79 ? -3.781 8.702 7.748 1.00 93.00 79 LEU A C 1
ATOM 635 O O . LEU A 1 79 ? -4.868 8.582 8.308 1.00 93.00 79 LEU A O 1
ATOM 639 N N . VAL A 1 80 ? -3.641 9.306 6.573 1.00 94.38 80 VAL A N 1
ATOM 640 C CA . VAL A 1 80 ? -4.739 9.805 5.746 1.00 94.38 80 VAL A CA 1
ATOM 641 C C . VAL A 1 80 ? -4.930 8.831 4.594 1.00 94.38 80 VAL A C 1
ATOM 643 O O . VAL A 1 80 ? -4.043 8.656 3.762 1.00 94.38 80 VAL A O 1
ATOM 646 N N . VAL A 1 81 ? -6.088 8.186 4.555 1.00 95.19 81 VAL A N 1
ATOM 647 C CA . VAL A 1 81 ? -6.440 7.181 3.549 1.00 95.19 81 VAL A CA 1
ATOM 648 C C . VAL A 1 81 ? -7.665 7.680 2.804 1.00 95.19 81 VAL A C 1
ATOM 650 O O . VAL A 1 81 ? -8.626 8.135 3.428 1.00 95.19 81 VAL A O 1
ATOM 653 N N . SER A 1 82 ? -7.646 7.619 1.474 1.00 96.00 82 SER A N 1
ATOM 654 C CA . SER A 1 82 ? -8.836 7.964 0.700 1.00 96.00 82 SER A CA 1
ATOM 655 C C . SER A 1 82 ? -9.981 6.998 1.006 1.00 96.00 82 SER A C 1
ATOM 657 O O . SER A 1 82 ? -9.759 5.809 1.212 1.00 96.00 82 SER A O 1
ATOM 659 N N . ASN A 1 83 ? -11.221 7.481 0.999 1.00 95.19 83 ASN A N 1
ATOM 660 C CA . ASN A 1 83 ? -12.409 6.639 1.166 1.00 95.19 83 ASN A CA 1
ATOM 661 C C . ASN A 1 83 ? -13.128 6.428 -0.177 1.00 95.19 83 ASN A C 1
ATOM 663 O O . ASN A 1 83 ? -14.341 6.624 -0.287 1.00 95.19 83 ASN A O 1
ATOM 667 N N . LEU A 1 84 ? -12.368 6.103 -1.230 1.00 93.12 84 LEU A N 1
ATOM 668 C CA . LEU A 1 84 ? -12.937 5.838 -2.550 1.00 93.12 84 LEU A CA 1
ATOM 669 C C . LEU A 1 84 ? -13.905 4.662 -2.453 1.00 93.12 84 LEU A C 1
ATOM 671 O O . LEU A 1 84 ? -13.603 3.644 -1.834 1.00 93.12 84 LEU A O 1
ATOM 675 N N . PHE A 1 85 ? -15.085 4.832 -3.047 1.00 90.88 85 PHE A N 1
ATOM 676 C CA . PHE A 1 85 ? -16.150 3.826 -3.050 1.00 90.88 85 PHE A CA 1
ATOM 677 C C . PHE A 1 85 ? -16.596 3.355 -1.652 1.00 90.88 85 PHE A C 1
ATOM 679 O O . PHE A 1 85 ? -17.226 2.311 -1.537 1.00 90.88 85 PHE A O 1
ATOM 686 N N . GLY A 1 86 ? -16.296 4.120 -0.594 1.00 93.50 86 GLY A N 1
ATOM 687 C CA . GLY A 1 86 ? -16.665 3.770 0.778 1.00 93.50 86 GLY A CA 1
ATOM 688 C C . GLY A 1 86 ? -15.821 2.656 1.401 1.00 93.50 86 GLY A C 1
ATOM 689 O O . GLY A 1 86 ? -16.231 2.116 2.423 1.00 93.50 86 GLY A O 1
ATOM 690 N N . LEU A 1 87 ? -14.662 2.318 0.822 1.00 92.56 87 LEU A N 1
ATOM 691 C CA . LEU A 1 87 ? -13.820 1.201 1.260 1.00 92.56 87 LEU A CA 1
ATOM 692 C C . LEU A 1 87 ? -13.500 1.232 2.765 1.00 92.56 87 LEU A C 1
ATOM 694 O O . LEU A 1 87 ? -13.725 0.252 3.468 1.00 92.56 87 LEU A O 1
ATOM 698 N N . VAL A 1 88 ? -12.996 2.361 3.273 1.00 92.88 88 VAL A N 1
ATOM 699 C CA . VAL A 1 88 ? -12.574 2.488 4.679 1.00 92.88 88 VAL A CA 1
ATOM 700 C C . VAL A 1 88 ? -13.783 2.455 5.612 1.00 92.88 88 VAL A C 1
ATOM 702 O O . VAL A 1 88 ? -13.723 1.852 6.682 1.00 92.88 88 VAL A O 1
ATOM 705 N N . THR A 1 89 ? -14.890 3.082 5.202 1.00 94.31 89 THR A N 1
ATOM 706 C CA . THR A 1 89 ? -16.148 3.039 5.958 1.00 94.31 89 THR A CA 1
ATOM 707 C C . THR A 1 89 ? -16.683 1.615 6.050 1.00 94.31 89 THR A C 1
ATOM 709 O O . THR A 1 89 ? -16.959 1.169 7.156 1.00 94.31 89 THR A O 1
ATOM 712 N N . GLY A 1 90 ? -16.744 0.887 4.932 1.00 94.31 90 GLY A N 1
ATOM 713 C CA . GLY A 1 90 ? -17.201 -0.503 4.903 1.00 94.31 90 GLY A CA 1
ATOM 714 C C . GLY A 1 90 ? -16.357 -1.405 5.801 1.00 94.31 90 GLY A C 1
ATOM 715 O O . GLY A 1 90 ? -16.906 -2.106 6.642 1.00 94.31 90 GLY A O 1
ATOM 716 N N . MET A 1 91 ? -15.023 -1.299 5.733 1.00 93.88 91 MET A N 1
ATOM 717 C CA . MET A 1 91 ? -14.136 -2.062 6.625 1.00 93.88 91 MET A CA 1
ATOM 718 C C . MET A 1 91 ? -14.420 -1.792 8.109 1.00 93.88 91 MET A C 1
ATOM 720 O O . MET A 1 91 ? -14.445 -2.719 8.917 1.00 93.88 91 MET A O 1
ATOM 724 N N . ALA A 1 92 ? -14.607 -0.525 8.487 1.00 94.31 92 ALA A N 1
ATOM 725 C CA . ALA A 1 92 ? -14.869 -0.153 9.873 1.00 94.31 92 ALA A CA 1
ATOM 726 C C . ALA A 1 92 ? -16.270 -0.579 10.348 1.00 94.31 92 ALA A C 1
ATOM 728 O O . ALA A 1 92 ? -16.430 -0.901 11.524 1.00 94.31 92 ALA A O 1
ATOM 729 N N . GLU A 1 93 ? -17.268 -0.577 9.462 1.00 96.06 93 GLU A N 1
ATOM 730 C CA . GLU A 1 93 ? -18.628 -1.041 9.756 1.00 96.06 93 GLU A CA 1
ATOM 731 C C . GLU A 1 93 ? -18.679 -2.564 9.919 1.00 96.06 93 GLU A C 1
ATOM 733 O O . GLU A 1 93 ? -19.174 -3.045 10.940 1.00 96.06 93 GLU A O 1
ATOM 738 N N . ASP A 1 94 ? -18.101 -3.309 8.972 1.00 95.19 94 ASP A N 1
ATOM 739 C CA . ASP A 1 94 ? -18.093 -4.777 8.969 1.00 95.19 94 ASP A CA 1
ATOM 740 C C . ASP A 1 94 ? -17.357 -5.348 10.188 1.00 95.19 94 ASP A C 1
ATOM 742 O O . ASP A 1 94 ? -17.802 -6.320 10.800 1.00 95.19 94 ASP A O 1
ATOM 746 N N . LEU A 1 95 ? -16.243 -4.718 10.575 1.00 95.06 95 LEU A N 1
ATOM 747 C CA . LEU A 1 95 ? -15.418 -5.143 11.7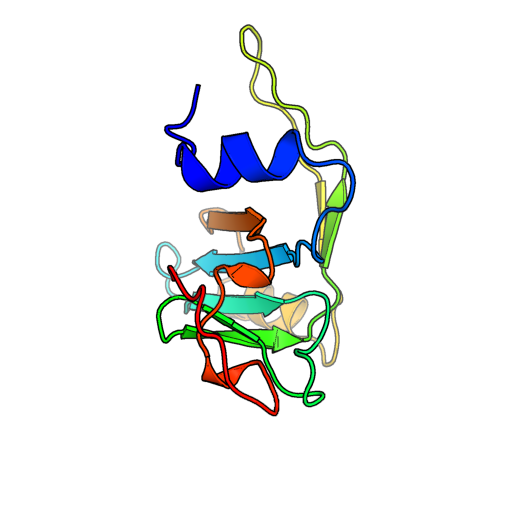11 1.00 95.06 95 LEU A CA 1
ATOM 748 C C . LEU A 1 95 ? -15.782 -4.431 13.020 1.00 95.06 95 LEU A C 1
ATOM 750 O O . LEU A 1 95 ? -15.189 -4.708 14.062 1.00 95.06 95 LEU A O 1
ATOM 754 N N . GLN A 1 96 ? -16.733 -3.491 12.983 1.00 94.06 96 GLN A N 1
ATOM 755 C CA . GLN A 1 96 ? -17.154 -2.618 14.091 1.00 94.06 96 GLN A CA 1
ATOM 756 C C . GLN A 1 96 ? -16.041 -1.747 14.716 1.00 94.06 96 GLN A C 1
ATOM 758 O O . GLN A 1 96 ? -16.298 -0.965 15.634 1.00 94.06 96 GLN A O 1
ATOM 763 N N . SER A 1 97 ? -14.796 -1.880 14.258 1.00 94.31 97 SER A N 1
ATOM 764 C CA . SER A 1 97 ? -13.627 -1.082 14.613 1.00 94.31 97 SER A CA 1
ATOM 765 C C . SER A 1 97 ? -12.437 -1.500 13.747 1.00 94.31 97 SER A C 1
ATOM 767 O O . SER A 1 97 ? -12.367 -2.636 13.292 1.00 94.31 97 SER A O 1
ATOM 769 N N . LEU A 1 98 ? -11.449 -0.616 13.596 1.00 94.69 98 LEU A N 1
ATOM 770 C CA . LEU A 1 98 ? -10.125 -0.967 13.057 1.00 94.69 98 LEU A CA 1
ATOM 771 C C . LEU A 1 98 ? -9.039 -1.023 14.146 1.00 94.69 98 LEU A C 1
ATOM 773 O O . LEU A 1 98 ? -7.857 -1.189 13.847 1.00 94.69 98 LEU A O 1
ATOM 777 N N . VAL A 1 99 ? -9.409 -0.870 15.424 1.00 95.56 99 VAL A N 1
ATOM 778 C CA . VAL A 1 99 ? -8.460 -0.974 16.542 1.00 95.56 99 VAL A CA 1
ATOM 779 C C . VAL A 1 99 ? -7.928 -2.402 16.620 1.00 95.56 99 VAL A C 1
ATOM 781 O O . VAL A 1 99 ? -8.697 -3.341 16.781 1.00 95.56 99 VAL A O 1
ATOM 784 N N . GLY A 1 100 ? -6.605 -2.552 16.547 1.00 94.19 100 GLY A N 1
ATOM 785 C CA . GLY A 1 100 ? -5.933 -3.855 16.502 1.00 94.19 100 GLY A CA 1
ATOM 786 C C . GLY A 1 100 ? -5.423 -4.234 15.110 1.00 94.19 100 GLY A C 1
ATOM 787 O O . GLY A 1 100 ? -4.610 -5.149 15.009 1.00 94.19 100 GLY A O 1
ATOM 788 N N . ALA A 1 101 ? -5.823 -3.505 14.062 1.00 95.81 101 ALA A N 1
ATOM 789 C CA . ALA A 1 101 ? -5.181 -3.599 12.756 1.00 95.81 101 ALA A CA 1
ATOM 790 C C . ALA A 1 101 ? -3.742 -3.064 12.812 1.00 95.81 101 ALA A C 1
ATOM 792 O O . ALA A 1 101 ? -3.421 -2.161 13.594 1.00 95.81 101 ALA A O 1
ATOM 793 N N . SER A 1 102 ? -2.880 -3.600 11.952 1.00 95.31 102 SER A N 1
ATOM 794 C CA . SER A 1 102 ? -1.505 -3.127 11.794 1.00 95.31 102 SER A CA 1
ATOM 795 C C . SER A 1 102 ? -1.272 -2.604 10.383 1.00 95.31 102 SER A C 1
ATOM 797 O O . SER A 1 102 ? -1.839 -3.115 9.420 1.00 95.31 102 SER A O 1
ATOM 799 N N . VAL A 1 103 ? -0.457 -1.555 10.269 1.00 94.44 103 VAL A N 1
ATOM 800 C CA . VAL A 1 103 ? -0.099 -0.952 8.984 1.00 94.44 103 VAL A CA 1
ATOM 801 C C . VAL A 1 103 ? 1.416 -0.884 8.879 1.00 94.44 103 VAL A C 1
ATOM 803 O O . VAL A 1 103 ? 2.082 -0.380 9.785 1.00 94.44 103 VAL A O 1
ATOM 806 N N . VAL A 1 104 ? 1.954 -1.365 7.763 1.00 94.8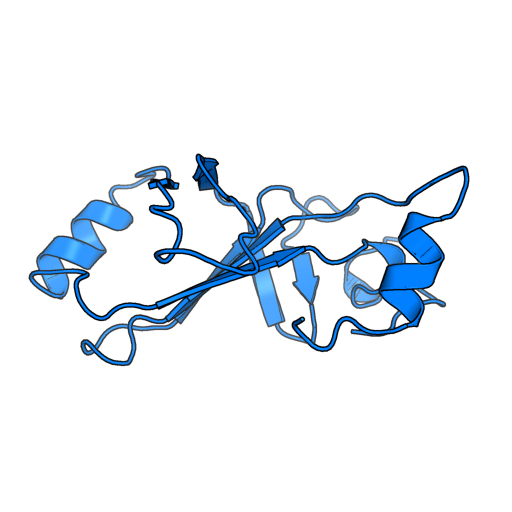8 104 VAL A N 1
ATOM 807 C CA . VAL A 1 104 ? 3.379 -1.306 7.439 1.00 94.88 104 VAL A CA 1
ATOM 808 C C . VAL A 1 104 ? 3.564 -0.492 6.166 1.00 94.88 104 VAL A C 1
ATOM 810 O O . VAL A 1 104 ? 2.874 -0.715 5.176 1.00 94.88 104 VAL A O 1
ATOM 813 N N . ARG A 1 105 ? 4.509 0.453 6.190 1.00 94.31 105 ARG A N 1
ATOM 814 C CA . ARG A 1 105 ? 4.976 1.184 5.007 1.00 94.31 105 ARG A CA 1
ATOM 815 C C . ARG A 1 105 ? 6.370 0.696 4.647 1.00 94.31 105 ARG A C 1
ATOM 817 O O . ARG A 1 105 ? 7.314 0.918 5.406 1.00 94.31 105 ARG A O 1
ATOM 824 N N . HIS A 1 106 ? 6.511 0.102 3.476 1.00 93.69 106 HIS A N 1
ATOM 825 C CA . HIS A 1 106 ? 7.797 -0.182 2.863 1.00 93.69 106 HIS A CA 1
ATOM 826 C C . HIS A 1 106 ? 8.145 0.945 1.899 1.00 93.69 106 HIS A C 1
ATOM 828 O O . HIS A 1 106 ? 7.322 1.381 1.100 1.00 93.69 106 HIS A O 1
ATOM 834 N N . GLN A 1 107 ? 9.382 1.420 1.978 1.00 91.19 107 GLN A N 1
ATOM 835 C CA . GLN A 1 107 ? 9.908 2.407 1.046 1.00 91.19 107 GLN A CA 1
ATOM 836 C C . GLN A 1 107 ? 11.065 1.773 0.287 1.00 91.19 107 GLN A C 1
ATOM 838 O O . GLN A 1 107 ? 12.201 1.772 0.775 1.00 91.19 107 GLN A O 1
ATOM 843 N N . VAL A 1 108 ? 10.762 1.219 -0.880 1.00 91.25 108 VAL A N 1
ATOM 844 C CA . VAL A 1 108 ? 11.682 0.381 -1.656 1.00 91.25 108 VAL A CA 1
ATOM 845 C C . VAL A 1 108 ? 12.167 1.177 -2.857 1.00 91.25 108 VAL A C 1
ATOM 847 O O . VAL A 1 108 ? 11.364 1.806 -3.537 1.00 91.25 108 VAL A O 1
ATOM 850 N N . TYR A 1 109 ? 13.473 1.194 -3.124 1.00 92.88 109 TYR A N 1
ATOM 851 C CA . TYR A 1 109 ? 13.968 1.787 -4.367 1.00 92.88 109 TYR A CA 1
ATOM 852 C C . TYR A 1 109 ? 13.493 0.947 -5.553 1.00 92.88 109 TYR A C 1
ATOM 854 O O . TYR A 1 109 ? 13.630 -0.271 -5.542 1.00 92.88 109 TYR A O 1
ATOM 862 N N . SER A 1 110 ? 12.981 1.601 -6.594 1.00 91.88 110 SER A N 1
ATOM 863 C CA . SER A 1 110 ? 12.406 0.954 -7.780 1.00 91.88 110 SER A CA 1
ATOM 864 C C . SER A 1 110 ? 13.339 -0.083 -8.404 1.00 91.88 110 SER A C 1
ATOM 866 O O . SER A 1 110 ? 12.882 -1.153 -8.784 1.00 91.88 110 SER A O 1
ATOM 868 N N . LYS A 1 111 ? 14.654 0.158 -8.406 1.00 90.75 111 LYS A N 1
ATOM 869 C CA . LYS A 1 111 ? 15.652 -0.810 -8.884 1.00 90.75 111 LYS A CA 1
ATOM 870 C C . LYS A 1 111 ? 15.647 -2.167 -8.165 1.00 90.75 111 LYS A C 1
ATOM 872 O O . LYS A 1 111 ? 16.150 -3.120 -8.735 1.00 90.75 111 LYS A O 1
ATOM 877 N N . PHE A 1 112 ? 15.100 -2.268 -6.954 1.00 92.69 112 PHE A N 1
ATOM 878 C CA . PHE A 1 112 ? 14.996 -3.527 -6.208 1.00 92.69 112 PHE A CA 1
ATOM 879 C C . PHE A 1 112 ? 13.641 -4.221 -6.396 1.00 92.69 112 PHE A C 1
ATOM 881 O O . PHE A 1 112 ? 13.455 -5.332 -5.921 1.00 92.69 112 PHE A O 1
ATOM 888 N N . LEU A 1 113 ? 12.694 -3.607 -7.112 1.00 94.50 113 LEU A N 1
ATOM 889 C CA . LEU A 1 113 ? 11.403 -4.229 -7.398 1.00 94.50 113 LEU A CA 1
ATOM 890 C C . LEU A 1 113 ? 11.533 -5.378 -8.406 1.00 94.50 113 LEU A C 1
ATOM 892 O O . LEU A 1 113 ? 12.442 -5.404 -9.242 1.00 94.50 113 LEU A O 1
ATOM 896 N N . ASP A 1 114 ? 10.557 -6.284 -8.393 1.00 95.69 114 ASP A N 1
ATOM 897 C CA . ASP A 1 114 ? 10.454 -7.389 -9.341 1.00 95.69 114 ASP A CA 1
ATOM 898 C C . ASP A 1 114 ? 10.497 -6.903 -10.803 1.00 95.69 114 ASP A C 1
ATOM 900 O O . ASP A 1 114 ? 9.951 -5.855 -11.163 1.00 95.69 114 ASP A O 1
ATOM 904 N N . ALA A 1 115 ? 11.087 -7.711 -11.689 1.00 95.44 115 ALA A N 1
ATOM 905 C CA . ALA A 1 115 ? 11.248 -7.374 -13.106 1.00 95.44 115 ALA A CA 1
ATOM 906 C C . ALA A 1 115 ? 9.928 -7.093 -13.845 1.00 95.44 115 ALA A C 1
ATOM 908 O O . ALA A 1 115 ? 9.919 -6.351 -14.827 1.00 95.44 115 ALA A O 1
ATOM 909 N N . VAL A 1 116 ? 8.806 -7.645 -13.371 1.00 95.62 116 VAL A N 1
ATOM 910 C CA . VAL A 1 116 ? 7.483 -7.464 -13.986 1.00 95.62 116 VAL A CA 1
ATOM 911 C C . VAL A 1 116 ? 7.021 -6.002 -14.004 1.00 95.62 116 VAL A C 1
ATOM 913 O O . VAL A 1 116 ? 6.236 -5.636 -14.874 1.00 95.62 116 VAL A O 1
ATOM 916 N N . ASN A 1 117 ? 7.559 -5.145 -13.134 1.00 94.88 117 ASN A N 1
ATOM 917 C CA . ASN A 1 117 ? 7.193 -3.727 -13.066 1.00 94.88 117 ASN A CA 1
ATOM 918 C C . ASN A 1 117 ? 7.672 -2.887 -14.260 1.00 94.88 117 ASN A C 1
ATOM 920 O O . ASN A 1 117 ? 7.162 -1.790 -14.479 1.00 94.88 117 ASN A O 1
ATOM 924 N N . PHE A 1 118 ? 8.644 -3.388 -15.027 1.00 95.38 118 PHE A N 1
ATOM 925 C CA . PHE A 1 118 ? 9.382 -2.614 -16.028 1.00 95.38 118 PHE A CA 1
ATOM 926 C C . PHE A 1 118 ? 9.144 -3.165 -17.431 1.00 95.38 118 PHE A C 1
ATOM 928 O O . PHE A 1 118 ? 9.037 -4.382 -17.628 1.00 95.38 118 PHE A O 1
ATOM 935 N N . ARG A 1 119 ? 9.057 -2.287 -18.441 1.00 93.56 119 ARG A N 1
ATOM 936 C CA . ARG A 1 119 ? 8.799 -2.706 -19.837 1.00 93.56 119 ARG A CA 1
ATOM 937 C C . ARG A 1 119 ? 9.901 -3.614 -20.380 1.00 93.56 119 ARG A C 1
ATOM 939 O O . ARG A 1 119 ? 9.609 -4.544 -21.125 1.00 93.56 119 ARG A O 1
ATOM 946 N N . ASN A 1 120 ? 11.136 -3.373 -19.946 1.00 92.19 120 ASN A N 1
ATOM 947 C CA . ASN A 1 120 ? 12.329 -4.105 -20.371 1.00 92.19 120 ASN A CA 1
ATOM 948 C C . ASN A 1 120 ? 12.841 -5.099 -19.310 1.00 92.19 120 ASN A C 1
ATOM 950 O O . ASN A 1 120 ? 13.961 -5.596 -19.425 1.00 92.19 120 ASN A O 1
ATOM 954 N N . GLY A 1 121 ? 12.040 -5.392 -18.279 1.00 91.56 121 GLY A N 1
ATOM 955 C CA . GLY A 1 121 ? 12.485 -6.156 -17.114 1.00 91.56 121 GLY A CA 1
ATOM 956 C C . GLY A 1 121 ? 13.406 -5.356 -16.185 1.00 91.56 121 GLY A C 1
ATOM 957 O O . GLY A 1 121 ? 13.643 -4.168 -16.395 1.00 91.56 121 GLY A O 1
ATOM 958 N N . ASN A 1 122 ? 13.931 -6.021 -15.155 1.00 91.25 122 ASN A N 1
ATOM 959 C CA . ASN A 1 122 ? 14.871 -5.437 -14.201 1.00 91.25 122 ASN A CA 1
ATOM 960 C C . ASN A 1 122 ? 16.023 -6.412 -13.930 1.00 91.25 122 ASN A C 1
ATOM 962 O O . ASN A 1 122 ? 15.797 -7.495 -13.394 1.00 91.25 122 ASN A O 1
ATOM 966 N N . GLN A 1 123 ? 17.245 -6.036 -14.312 1.00 89.31 123 GLN A N 1
ATOM 967 C CA . GLN A 1 123 ? 18.447 -6.844 -14.063 1.00 89.31 123 GLN A CA 1
ATOM 968 C C . GLN A 1 123 ? 18.997 -6.670 -12.643 1.00 89.31 123 GLN A C 1
ATOM 970 O O . GLN A 1 123 ? 19.761 -7.511 -12.184 1.00 89.31 123 GLN A O 1
ATOM 975 N N . GLU A 1 124 ? 18.617 -5.590 -11.959 1.00 83.56 124 GLU A N 1
ATOM 976 C CA . GLU A 1 124 ? 19.036 -5.281 -10.588 1.00 83.56 124 GLU A CA 1
ATOM 977 C C . GLU A 1 124 ? 17.988 -5.700 -9.548 1.00 83.56 124 GLU A C 1
ATOM 979 O O . GLU A 1 124 ? 18.104 -5.317 -8.384 1.00 83.56 124 GLU A O 1
ATOM 984 N N . ALA A 1 125 ? 16.968 -6.462 -9.964 1.00 83.25 125 ALA A N 1
ATOM 985 C CA . ALA A 1 125 ? 15.908 -6.930 -9.083 1.00 83.25 125 ALA A CA 1
ATOM 986 C C . ALA A 1 125 ? 16.504 -7.664 -7.873 1.00 83.25 125 ALA A C 1
ATOM 988 O O . ALA A 1 125 ? 17.265 -8.619 -8.028 1.00 83.25 125 ALA A O 1
ATOM 989 N N . ASP A 1 126 ? 16.121 -7.212 -6.684 1.00 80.38 126 ASP A N 1
ATOM 990 C CA . ASP A 1 126 ? 16.489 -7.788 -5.389 1.00 80.38 126 ASP A CA 1
ATOM 991 C C . ASP A 1 126 ? 15.261 -7.670 -4.466 1.00 80.38 126 ASP A C 1
ATOM 993 O O . ASP A 1 126 ? 15.275 -6.863 -3.531 1.00 80.38 126 ASP A O 1
ATOM 997 N N . PRO A 1 127 ? 14.141 -8.335 -4.832 1.00 70.19 127 PRO A N 1
ATOM 998 C CA . PRO A 1 127 ? 12.854 -8.136 -4.180 1.00 70.19 127 PRO A CA 1
ATOM 999 C C . PRO A 1 127 ? 12.830 -8.689 -2.758 1.00 70.19 127 PRO A C 1
ATOM 1001 O O . PRO A 1 127 ? 13.163 -9.877 -2.545 1.00 70.19 127 PRO A O 1
#

Solvent-accessible surface area (backbone atoms only — not comparable to full-atom values): 7612 Å² total; per-residue (Å²): 130,80,93,70,56,67,70,63,57,54,49,74,71,45,94,74,67,69,61,60,53,52,35,35,40,40,42,25,54,85,60,77,50,59,74,46,45,29,13,63,59,53,29,82,76,71,40,57,34,40,48,70,91,40,71,16,41,64,44,67,62,45,80,40,65,82,58,94,73,94,79,72,80,81,62,74,64,46,78,49,66,62,57,67,97,43,51,56,57,48,53,33,61,78,52,74,48,65,83,73,48,48,77,47,80,46,75,47,48,52,60,29,29,38,32,86,33,36,95,84,47,45,94,62,43,64,88

InterPro domains:
  IPR006487 Bacteriophage lambda, Tail tip protein L [PF05100] (29-127)
  IPR006487 Bacteriophage lambda, Tail tip protein L [TIGR01600] (12-127)

Radius of gyration: 16.32 Å; Cα contacts (8 Å, |Δi|>4): 209; chains: 1; bounding box: 43×25×44 Å

Organism: Salmonella enterica (NCBI:txid28901)

Mean predicted aligned error: 5.44 Å